Protein AF-A0A9P7D6F7-F1 (afdb_monomer)

Sequence (86 aa):
FTLGEKTAWYYGTWSNTDSIQTLDMAYDGSSGALRFRNGVGEAFLVTLGVHNDKRWCDVVTDLKPWDTGVKIHPEYYTDSPRSQAL

Solvent-accessible surface area (backbone atoms only — not comparable to full-atom values): 5100 Å² total; per-residue (Å²): 116,46,84,77,48,78,41,54,39,82,73,36,47,79,49,75,57,97,88,43,78,45,77,51,65,81,56,78,69,31,36,36,33,43,26,34,36,45,98,87,66,54,29,36,36,42,36,43,35,32,44,91,92,34,79,40,65,53,76,49,65,87,34,53,95,86,62,39,54,83,68,54,61,56,34,52,78,42,104,40,85,53,32,74,61,103

Mean predicted aligned error: 2.8 Å

InterPro domains:
  IPR009960 Fungal fruit body lectin [PF07367] (2-81)
  IPR015926 Cytolysin/lectin [G3DSA:2.60.270.20] (1-86)
  IPR015926 Cytolysin/lectin [SSF63724] (1-84)

pLDDT: mean 94.84, std 4.31, range [74.38, 98.62]

Secondary structure (DSSP, 8-state):
-EEEEEEE-TTEEEEEETTEEEEEESSTT-EEEEEEE-TTS-EEEEEEEEETTEEEEEEE-S--TT--HHHHGGGGGSSSGGGGG-

Foldseek 3Di:
DDWDDKAWDPQWDWDADPNDIDIDHPDAPIKMKTWDADPVQWIKIWIWGHHPNDIFIDMGTPDHPPNDCVNCVCQCVDPHPNVVRD

Nearest PDB structures (foldseek):
  3qds-assembly1_A  TM=9.693E-01  e=3.701E-08  Boletus edulis
  2ofc-assembly1_A  TM=9.637E-01  e=3.701E-08  Agroathelia rolfsii
  1x99-assembly1_A  TM=9.717E-01  e=9.181E-08  Xerocomellus chrysenteron
  4z2q-assembly1_B  TM=9.581E-01  e=9.718E-08  Agroathelia rolfsii
  1xi0-assembly1_A  TM=9.684E-01  e=2.411E-07  Xerocomellus chrysenteron

Structure (mmCIF, N/CA/C/O backbone):
data_AF-A0A9P7D6F7-F1
#
_entry.id   AF-A0A9P7D6F7-F1
#
loop_
_atom_site.group_PDB
_atom_site.id
_atom_site.type_symbol
_atom_site.label_atom_id
_atom_site.label_alt_id
_atom_site.label_comp_id
_atom_site.label_asym_id
_atom_site.label_entity_id
_atom_site.label_seq_id
_atom_site.pdbx_PDB_ins_code
_atom_site.Cartn_x
_atom_site.Cartn_y
_atom_site.Cartn_z
_atom_site.occupancy
_atom_site.B_iso_or_equiv
_atom_site.auth_seq_id
_atom_site.auth_comp_id
_atom_site.auth_asym_id
_atom_site.auth_atom_id
_atom_site.pdbx_PDB_model_num
ATOM 1 N N . PHE A 1 1 ? -14.407 4.543 6.462 1.00 95.38 1 PHE A N 1
ATOM 2 C CA . PHE A 1 1 ? -13.013 4.111 6.675 1.00 95.38 1 PHE A CA 1
ATOM 3 C C . PHE A 1 1 ? -12.102 5.329 6.680 1.00 95.38 1 PHE A C 1
ATOM 5 O O . PHE A 1 1 ? -12.408 6.289 5.985 1.00 95.38 1 PHE A O 1
ATOM 12 N N . THR A 1 2 ? -11.019 5.303 7.452 1.00 96.50 2 THR A N 1
ATOM 13 C CA . THR A 1 2 ? -9.974 6.333 7.491 1.00 96.50 2 THR A CA 1
ATOM 14 C C . THR A 1 2 ? -8.628 5.712 7.138 1.00 96.50 2 THR A C 1
ATOM 16 O O . THR A 1 2 ? -8.368 4.548 7.451 1.00 96.50 2 THR A O 1
ATOM 19 N N . LEU A 1 3 ? -7.783 6.477 6.449 1.00 97.00 3 LEU A N 1
ATOM 20 C CA . LEU A 1 3 ? -6.430 6.053 6.110 1.00 97.00 3 LEU A CA 1
ATOM 21 C C . LEU A 1 3 ? -5.558 6.077 7.371 1.00 97.00 3 LEU A C 1
ATOM 23 O O . LEU A 1 3 ? -5.423 7.123 8.000 1.00 97.00 3 LEU A O 1
ATOM 27 N N . GLY A 1 4 ? -4.992 4.930 7.743 1.00 94.94 4 GLY A N 1
ATOM 28 C CA . GLY A 1 4 ? -4.186 4.772 8.957 1.00 94.94 4 GLY A CA 1
ATOM 29 C C . GLY A 1 4 ? -2.709 4.470 8.706 1.00 94.94 4 GLY A C 1
ATOM 30 O O . GLY A 1 4 ? -1.908 4.597 9.625 1.00 94.94 4 GLY A O 1
ATOM 31 N N . GLU A 1 5 ? -2.338 4.055 7.494 1.00 97.62 5 GLU A N 1
ATOM 32 C CA . GLU A 1 5 ? -0.956 3.710 7.151 1.00 97.62 5 GLU A CA 1
ATOM 33 C C . GLU A 1 5 ? -0.720 3.902 5.653 1.00 97.62 5 GLU A C 1
ATOM 35 O O . GLU A 1 5 ? -1.592 3.587 4.839 1.00 97.62 5 GLU A O 1
ATOM 40 N N . LYS A 1 6 ? 0.472 4.386 5.301 1.00 98.25 6 LYS A N 1
ATOM 41 C CA . LYS A 1 6 ? 0.976 4.419 3.930 1.00 98.25 6 LYS A CA 1
ATOM 42 C C . LYS A 1 6 ? 2.327 3.729 3.899 1.00 98.25 6 LYS A C 1
ATOM 44 O O . LYS A 1 6 ? 3.171 3.994 4.751 1.00 98.25 6 LYS A O 1
ATOM 49 N N . THR A 1 7 ? 2.535 2.895 2.899 1.00 98.00 7 THR A N 1
ATOM 50 C CA . THR A 1 7 ? 3.821 2.254 2.626 1.00 98.00 7 THR A CA 1
ATOM 51 C C . THR A 1 7 ? 4.171 2.461 1.169 1.00 98.00 7 THR A C 1
ATOM 53 O O . THR A 1 7 ? 3.290 2.503 0.310 1.00 98.00 7 THR A O 1
ATOM 56 N N . ALA A 1 8 ? 5.450 2.649 0.898 1.00 97.06 8 ALA A N 1
ATOM 57 C CA . ALA A 1 8 ? 5.986 2.689 -0.445 1.00 97.06 8 ALA A CA 1
ATOM 58 C C . ALA A 1 8 ? 7.138 1.693 -0.490 1.00 97.06 8 ALA A C 1
ATOM 60 O O . ALA A 1 8 ? 8.004 1.701 0.389 1.00 97.06 8 AL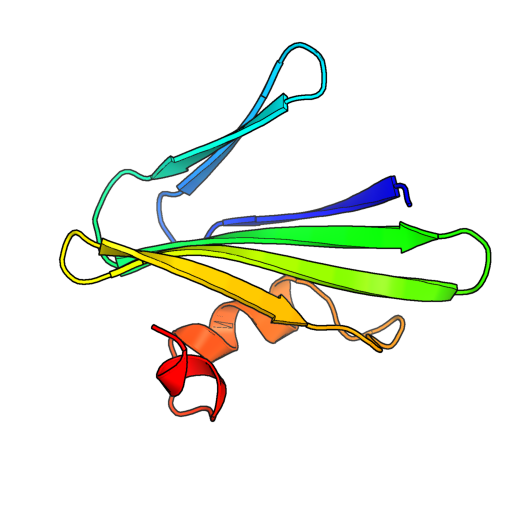A A O 1
ATOM 61 N N . TRP A 1 9 ? 7.116 0.825 -1.495 1.00 93.44 9 TRP A N 1
ATOM 62 C CA . TRP A 1 9 ? 8.273 0.030 -1.852 1.00 93.44 9 TRP A CA 1
ATOM 63 C C . TRP A 1 9 ? 9.333 0.969 -2.428 1.00 93.44 9 TRP A C 1
ATOM 65 O O . TRP A 1 9 ? 9.029 2.129 -2.722 1.00 93.44 9 TRP A O 1
ATOM 75 N N . 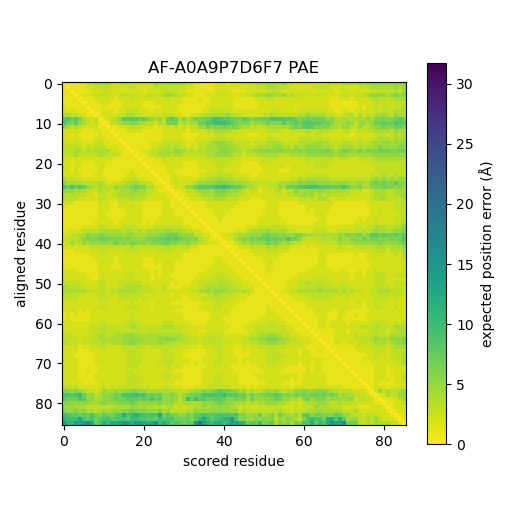TYR A 1 10 ? 10.586 0.516 -2.505 1.00 86.69 10 TYR A N 1
ATOM 76 C CA . TYR A 1 10 ? 11.743 1.386 -2.744 1.00 86.69 10 TYR A CA 1
ATOM 77 C C . TYR A 1 10 ? 11.479 2.468 -3.810 1.00 86.69 10 TYR A C 1
ATOM 79 O O . TYR A 1 10 ? 10.852 2.215 -4.838 1.00 86.69 10 TYR A O 1
ATOM 87 N N . TYR A 1 11 ? 11.940 3.692 -3.534 1.00 86.50 11 TYR A N 1
ATOM 88 C CA . TYR A 1 11 ? 11.824 4.872 -4.404 1.00 86.50 11 TYR A CA 1
ATOM 89 C C . TYR A 1 11 ? 10.394 5.256 -4.858 1.00 86.50 11 TYR A C 1
ATOM 91 O O . TYR A 1 11 ? 10.235 5.937 -5.872 1.00 86.50 11 TYR A O 1
ATOM 99 N N . GLY A 1 12 ? 9.360 4.858 -4.109 1.00 91.19 12 GLY A N 1
ATOM 100 C CA . GLY A 1 12 ? 8.001 5.395 -4.219 1.00 91.19 12 GLY A CA 1
ATOM 101 C C . GLY A 1 12 ? 7.718 6.483 -3.177 1.00 91.19 12 GLY A C 1
ATOM 102 O O . GLY A 1 12 ? 8.215 6.420 -2.051 1.00 91.19 12 GLY A O 1
ATOM 103 N N . THR A 1 13 ? 6.906 7.482 -3.525 1.00 96.19 13 THR A N 1
ATOM 104 C CA . THR A 1 13 ? 6.465 8.538 -2.597 1.00 96.19 13 THR A CA 1
ATOM 105 C C . THR A 1 13 ? 4.960 8.747 -2.692 1.00 96.19 13 THR A C 1
ATOM 107 O O . THR A 1 13 ? 4.399 8.802 -3.781 1.00 96.19 13 THR A O 1
ATOM 110 N N . TRP A 1 14 ? 4.306 8.894 -1.539 1.00 97.69 14 TRP A N 1
ATOM 111 C CA . TRP A 1 14 ? 2.894 9.259 -1.470 1.00 97.69 14 TRP A CA 1
ATOM 112 C C . TRP A 1 14 ? 2.724 10.758 -1.245 1.00 97.69 14 TRP A C 1
ATOM 114 O O . TRP A 1 14 ? 3.237 11.298 -0.262 1.00 97.69 14 TRP A O 1
ATOM 124 N N . SER A 1 15 ? 1.904 11.400 -2.067 1.00 97.81 15 SER A N 1
ATOM 125 C CA . SER A 1 15 ? 1.403 12.758 -1.849 1.00 97.81 15 SER A CA 1
ATOM 126 C C . SER A 1 15 ? -0.118 12.753 -1.634 1.00 97.81 15 SER A C 1
ATOM 128 O O . SER A 1 15 ? -0.799 11.749 -1.863 1.00 97.81 15 SER A O 1
ATOM 130 N N . ASN A 1 16 ? -0.649 13.841 -1.071 1.00 97.62 16 ASN A N 1
ATOM 131 C CA . ASN A 1 16 ? -2.085 14.038 -0.877 1.00 97.62 16 ASN A CA 1
ATOM 132 C C . ASN A 1 16 ? -2.463 15.458 -1.295 1.00 97.62 16 ASN A C 1
ATOM 134 O O . ASN A 1 16 ? -1.964 16.418 -0.705 1.00 97.62 16 ASN A O 1
ATOM 138 N N . THR A 1 17 ? -3.357 15.578 -2.269 1.00 97.56 17 THR A N 1
ATOM 139 C CA . THR A 1 17 ? -3.884 16.856 -2.757 1.00 97.56 17 THR A CA 1
ATOM 140 C C . THR A 1 17 ? -5.387 16.712 -2.931 1.00 97.56 17 THR A C 1
ATOM 142 O O . THR A 1 17 ? -5.837 15.774 -3.578 1.00 97.56 17 THR A O 1
ATOM 145 N N . ASP A 1 18 ? -6.171 17.593 -2.309 1.00 95.81 18 ASP A N 1
ATOM 146 C CA . ASP A 1 18 ? -7.639 17.583 -2.391 1.00 95.81 18 ASP A CA 1
ATOM 147 C C . ASP A 1 18 ? -8.275 16.210 -2.102 1.00 95.81 18 ASP A C 1
ATOM 149 O O . ASP A 1 18 ? -9.243 15.790 -2.730 1.00 95.81 18 ASP A O 1
ATOM 153 N N . SER A 1 19 ? -7.732 15.502 -1.105 1.00 92.62 19 SER A N 1
ATOM 154 C CA . SER A 1 19 ? -8.130 14.142 -0.697 1.00 92.62 19 SER A CA 1
ATOM 155 C C . SER A 1 19 ? -7.755 13.017 -1.672 1.00 92.62 19 SER A C 1
ATOM 157 O O . SER A 1 19 ? -8.031 11.851 -1.382 1.00 92.62 19 SER A O 1
ATOM 159 N N . ILE A 1 20 ? -7.079 13.321 -2.779 1.00 96.75 20 ILE A N 1
ATOM 160 C CA . ILE A 1 20 ? -6.534 12.336 -3.717 1.00 96.75 20 ILE A CA 1
ATOM 161 C C . ILE A 1 20 ? -5.177 11.862 -3.197 1.00 96.75 20 ILE A C 1
ATOM 163 O O . ILE A 1 20 ? -4.290 12.671 -2.935 1.00 96.75 20 ILE A O 1
ATOM 167 N N . GLN A 1 21 ? -5.010 10.545 -3.044 1.00 98.06 21 GLN A N 1
ATOM 168 C CA . GLN A 1 21 ? -3.707 9.942 -2.759 1.00 98.06 21 GLN A CA 1
ATOM 169 C C . GLN A 1 21 ? -2.998 9.631 -4.075 1.00 98.06 21 GLN A C 1
ATOM 171 O O . GLN A 1 21 ? -3.489 8.811 -4.850 1.00 98.06 21 GLN A O 1
ATOM 176 N N . THR A 1 22 ? -1.837 10.239 -4.294 1.00 98.06 22 THR A N 1
ATOM 177 C CA . THR A 1 22 ? -1.017 10.001 -5.487 1.00 98.06 22 THR A CA 1
ATOM 178 C C . THR A 1 22 ? 0.239 9.243 -5.089 1.00 98.06 22 THR A C 1
ATOM 180 O O . THR A 1 22 ? 0.925 9.636 -4.145 1.00 98.06 22 THR A O 1
ATOM 183 N N . LEU A 1 23 ? 0.51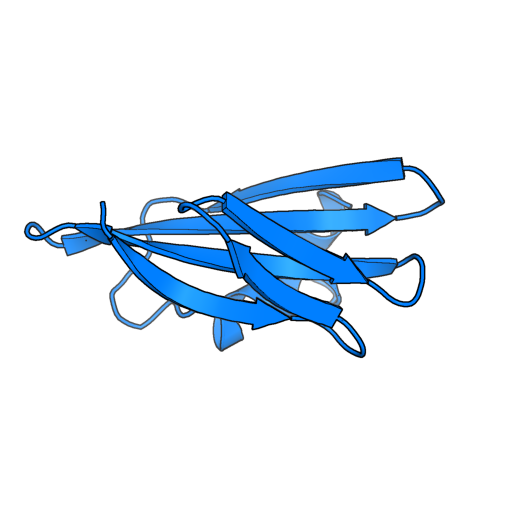5 8.147 -5.796 1.00 98.00 23 LEU A N 1
ATOM 184 C CA . LEU A 1 23 ? 1.756 7.390 -5.680 1.00 98.00 23 LEU A CA 1
ATOM 185 C C . LEU A 1 23 ? 2.652 7.739 -6.866 1.00 98.00 23 LEU A C 1
ATOM 187 O O . LEU A 1 23 ? 2.378 7.324 -7.991 1.00 98.00 23 LEU A O 1
ATOM 191 N N . ASP A 1 24 ? 3.732 8.458 -6.591 1.00 97.44 24 ASP A N 1
ATOM 192 C CA . ASP A 1 24 ? 4.798 8.708 -7.554 1.00 97.44 24 ASP A CA 1
ATOM 193 C C . ASP A 1 24 ? 5.853 7.602 -7.422 1.00 97.44 24 ASP A C 1
ATOM 195 O O . ASP A 1 24 ? 6.429 7.415 -6.346 1.00 97.44 24 ASP A O 1
ATOM 199 N N . MET A 1 25 ? 6.098 6.852 -8.502 1.00 95.38 25 MET A N 1
ATOM 200 C CA . MET A 1 25 ? 7.091 5.770 -8.553 1.00 95.38 25 MET A CA 1
ATOM 201 C C . MET A 1 25 ? 8.200 6.109 -9.541 1.00 95.38 25 MET A C 1
ATOM 203 O O . MET A 1 25 ? 7.927 6.485 -10.678 1.00 95.38 25 MET A O 1
ATOM 207 N N . ALA A 1 26 ? 9.454 5.940 -9.118 1.00 91.88 26 ALA A N 1
ATOM 208 C CA . ALA A 1 26 ? 10.606 6.255 -9.959 1.00 91.88 26 ALA A CA 1
ATOM 209 C C . ALA A 1 26 ? 10.925 5.184 -11.026 1.00 91.88 26 ALA A C 1
ATOM 211 O O . ALA A 1 26 ? 11.638 5.486 -11.980 1.00 91.88 26 ALA A O 1
ATOM 212 N N . TYR A 1 27 ? 10.445 3.945 -10.869 1.00 88.25 27 TYR A N 1
ATOM 213 C CA . TYR A 1 27 ? 10.741 2.829 -11.776 1.00 88.25 27 TYR A CA 1
ATOM 214 C C . TYR A 1 27 ? 9.648 1.743 -11.734 1.00 88.25 27 TYR A C 1
ATOM 216 O O . TYR A 1 27 ? 8.899 1.636 -10.758 1.00 88.25 27 TYR A O 1
ATOM 224 N N . ASP A 1 28 ? 9.570 0.949 -12.806 1.00 90.69 28 ASP A N 1
ATOM 225 C CA . ASP A 1 28 ? 8.739 -0.260 -12.910 1.00 90.69 28 ASP A CA 1
ATOM 226 C C . ASP A 1 28 ? 9.189 -1.337 -11.903 1.00 90.69 28 ASP A C 1
ATOM 228 O O . ASP A 1 28 ? 10.372 -1.469 -11.604 1.00 90.69 28 ASP A O 1
A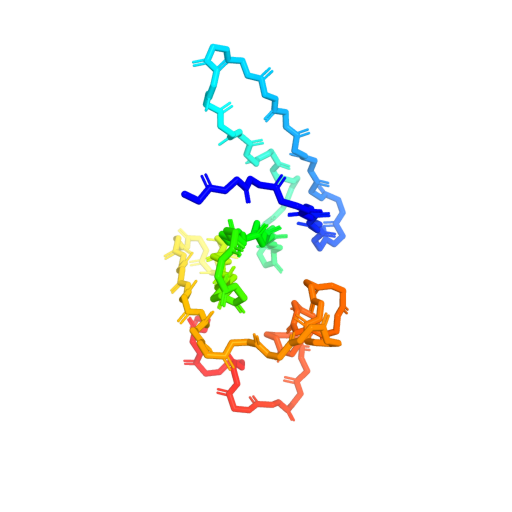TOM 232 N N . GLY A 1 29 ? 8.261 -2.127 -11.370 1.00 91.50 29 GLY A N 1
ATOM 233 C CA . GLY A 1 29 ? 8.527 -3.152 -10.365 1.00 91.50 29 GLY A CA 1
ATOM 234 C C . GLY A 1 29 ? 8.476 -2.623 -8.933 1.00 91.50 29 GLY A C 1
ATOM 235 O O . GLY A 1 29 ? 8.854 -3.337 -8.007 1.00 91.50 29 GLY A O 1
ATOM 236 N N . SER A 1 30 ? 7.999 -1.395 -8.722 1.00 94.88 30 SER A N 1
ATOM 237 C CA . SER A 1 30 ? 7.690 -0.842 -7.399 1.00 94.88 30 SER A CA 1
ATOM 238 C C . SER A 1 30 ? 6.174 -0.736 -7.179 1.00 94.88 30 SER A C 1
ATOM 240 O O . SER A 1 30 ? 5.364 -1.013 -8.070 1.00 94.88 30 SER A O 1
ATOM 242 N N . SER A 1 31 ? 5.777 -0.416 -5.951 1.00 97.00 31 SER A N 1
ATOM 243 C CA . SER A 1 31 ? 4.377 -0.268 -5.555 1.00 97.00 31 SER A CA 1
ATOM 244 C C . SER A 1 31 ? 4.249 0.529 -4.264 1.00 97.00 31 SER A C 1
ATOM 246 O O . SER A 1 31 ? 5.219 0.783 -3.550 1.00 97.00 31 SER A O 1
ATOM 248 N N . GLY A 1 32 ? 3.026 0.907 -3.931 1.00 98.00 32 GLY A N 1
ATOM 249 C CA . GLY A 1 32 ? 2.666 1.513 -2.661 1.00 98.00 32 GLY A CA 1
ATOM 250 C C . GLY A 1 32 ? 1.396 0.880 -2.126 1.00 98.00 32 GLY A C 1
ATOM 251 O O . GLY A 1 32 ? 0.543 0.446 -2.899 1.00 98.00 32 GLY A O 1
ATOM 252 N N . ALA A 1 33 ? 1.246 0.866 -0.804 1.00 98.31 33 ALA A N 1
ATOM 253 C CA . ALA A 1 33 ? 0.037 0.373 -0.168 1.00 98.31 33 ALA A CA 1
ATOM 254 C C . ALA A 1 33 ? -0.559 1.365 0.839 1.00 98.31 33 ALA A C 1
ATOM 256 O O . ALA A 1 33 ? 0.158 2.053 1.574 1.00 98.31 33 ALA A O 1
ATOM 257 N N . LEU A 1 34 ? -1.891 1.413 0.874 1.00 98.62 34 LEU A N 1
ATOM 258 C CA . LEU A 1 34 ? -2.711 2.256 1.740 1.00 98.62 34 LEU A CA 1
ATOM 259 C C . LEU A 1 34 ? -3.574 1.373 2.641 1.00 98.62 34 LEU A C 1
ATOM 261 O O . LEU A 1 34 ? -4.413 0.613 2.151 1.00 98.62 34 LEU A O 1
ATOM 265 N N . ARG A 1 35 ? -3.392 1.473 3.962 1.00 98.38 35 ARG A N 1
ATOM 266 C CA . ARG A 1 35 ? -4.187 0.709 4.934 1.00 98.38 35 ARG A CA 1
ATOM 267 C C . ARG A 1 35 ? -5.310 1.558 5.489 1.00 98.38 35 ARG A C 1
ATOM 269 O O . ARG A 1 35 ? -5.073 2.576 6.143 1.00 98.38 35 ARG A O 1
ATOM 276 N N . PHE A 1 36 ? -6.529 1.089 5.301 1.00 98.12 36 PHE A N 1
ATOM 277 C CA . PHE A 1 36 ? -7.735 1.726 5.797 1.00 98.12 36 PHE A CA 1
ATOM 278 C C . PHE A 1 36 ? -8.275 0.965 7.002 1.00 98.12 36 PHE A C 1
ATOM 280 O O . PHE A 1 36 ? -8.200 -0.261 7.056 1.00 98.12 36 PHE A O 1
ATOM 287 N N . ARG A 1 37 ? -8.826 1.692 7.975 1.00 97.06 37 ARG A N 1
ATOM 288 C CA . ARG A 1 37 ? -9.500 1.122 9.150 1.00 97.06 37 ARG A CA 1
ATOM 289 C C . ARG A 1 37 ? -10.837 1.817 9.389 1.00 97.06 37 ARG A C 1
ATOM 291 O O . ARG A 1 37 ? -11.059 2.925 8.896 1.00 97.06 37 ARG A O 1
ATOM 298 N N . ASN A 1 38 ? -11.744 1.199 10.130 1.00 95.19 38 ASN A N 1
ATOM 299 C CA . ASN A 1 38 ? -12.944 1.866 10.637 1.00 95.19 38 ASN A CA 1
ATOM 300 C C . ASN A 1 38 ? -13.045 1.778 12.169 1.00 95.19 38 ASN A C 1
ATOM 302 O O . ASN A 1 38 ? -12.204 1.172 12.830 1.00 95.19 38 ASN A O 1
ATOM 306 N N . GLY A 1 39 ? -14.068 2.423 12.737 1.00 92.12 39 GLY A N 1
ATOM 307 C CA . GLY A 1 39 ? -14.271 2.490 14.188 1.00 92.12 39 GLY A CA 1
ATOM 308 C C . GLY A 1 39 ? -14.748 1.188 14.840 1.00 92.12 39 GLY A C 1
ATOM 309 O O . GLY A 1 39 ? -14.798 1.128 16.063 1.00 92.12 39 GLY A O 1
ATOM 310 N N . VAL A 1 40 ? -15.091 0.162 14.053 1.00 93.31 40 VAL A N 1
ATOM 311 C CA . VAL A 1 40 ? -15.578 -1.139 14.550 1.00 93.31 40 VAL A CA 1
ATOM 312 C C . VAL A 1 40 ? -14.542 -2.259 14.408 1.00 93.31 40 VAL A C 1
ATOM 314 O O . VAL A 1 40 ? -14.825 -3.404 14.740 1.00 93.31 40 VAL A O 1
ATOM 317 N N . GLY A 1 41 ? -13.322 -1.928 13.970 1.00 89.50 41 GLY A N 1
ATOM 318 C CA . GLY A 1 41 ? -12.192 -2.856 13.911 1.00 89.50 41 GLY A CA 1
ATOM 319 C C . GLY A 1 41 ? -11.953 -3.509 12.550 1.00 89.50 41 GLY A C 1
ATOM 320 O O . GLY A 1 41 ? -11.000 -4.274 12.429 1.00 89.50 41 GLY A O 1
ATOM 321 N N . GLU A 1 42 ? -12.742 -3.190 11.520 1.00 96.31 42 GLU A N 1
ATOM 322 C CA . GLU A 1 42 ? -12.467 -3.662 10.161 1.00 96.31 42 GLU A CA 1
ATOM 323 C C . GLU A 1 42 ? -11.290 -2.894 9.562 1.00 96.31 42 GLU A C 1
ATOM 325 O O . GLU A 1 42 ? -11.152 -1.673 9.732 1.00 96.31 42 GLU A O 1
ATOM 330 N N . ALA A 1 43 ? -10.456 -3.612 8.817 1.00 97.75 43 ALA A N 1
ATOM 331 C CA . ALA A 1 43 ? -9.331 -3.033 8.114 1.00 97.75 43 ALA A CA 1
ATOM 332 C C . ALA A 1 43 ? -9.042 -3.772 6.808 1.00 97.75 43 ALA A C 1
ATOM 334 O O . ALA A 1 43 ? -9.201 -4.989 6.713 1.00 97.75 43 ALA A O 1
ATOM 335 N N . PHE A 1 44 ? -8.569 -3.018 5.820 1.00 98.31 44 PHE A N 1
ATOM 336 C CA . PHE A 1 44 ? -8.105 -3.549 4.545 1.00 98.31 44 PHE A CA 1
ATOM 337 C C . PHE A 1 44 ? -6.885 -2.774 4.042 1.00 98.31 44 PHE A C 1
ATOM 339 O O . PHE A 1 44 ? -6.627 -1.645 4.472 1.00 98.31 44 PHE A O 1
ATOM 346 N N . LEU A 1 45 ? -6.120 -3.392 3.148 1.00 98.50 45 LEU A N 1
ATOM 347 C CA . LEU A 1 45 ? -4.943 -2.817 2.505 1.00 98.50 45 LEU A CA 1
ATOM 348 C C . LEU A 1 45 ? -5.168 -2.804 0.997 1.00 98.50 45 LEU A C 1
ATOM 350 O O . LEU A 1 45 ? -5.461 -3.845 0.422 1.00 98.50 45 LEU A O 1
ATOM 354 N N . VAL A 1 46 ? -5.022 -1.638 0.376 1.00 98.44 46 VAL A N 1
ATOM 355 C CA . VAL A 1 46 ? -5.008 -1.494 -1.084 1.00 98.44 46 VAL A CA 1
ATOM 356 C C . VAL A 1 46 ? -3.563 -1.335 -1.518 1.00 98.44 46 VAL A C 1
ATOM 358 O O . VAL A 1 46 ? -2.916 -0.390 -1.067 1.00 98.44 46 VAL A O 1
ATOM 361 N N . THR A 1 47 ? -3.076 -2.212 -2.390 1.00 98.25 47 THR A N 1
ATOM 362 C CA . THR A 1 47 ? -1.740 -2.109 -2.989 1.00 98.25 47 THR A CA 1
ATOM 363 C C . THR A 1 47 ? -1.875 -1.768 -4.467 1.00 98.25 47 THR A C 1
ATOM 365 O O . THR A 1 47 ? -2.704 -2.348 -5.165 1.00 98.25 47 THR A O 1
ATOM 368 N N . LEU A 1 48 ? -1.080 -0.809 -4.937 1.00 97.56 48 LEU A N 1
ATOM 369 C CA . LEU A 1 48 ? -1.041 -0.341 -6.322 1.00 97.56 48 LEU 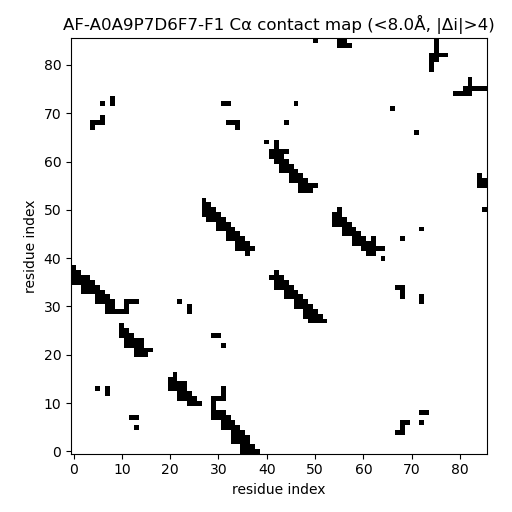A CA 1
ATOM 370 C C . LEU A 1 48 ? 0.409 -0.335 -6.795 1.00 97.56 48 LEU A C 1
ATOM 372 O O . LEU A 1 48 ? 1.275 0.172 -6.081 1.00 97.56 48 LEU A O 1
ATOM 376 N N . GLY A 1 49 ? 0.675 -0.828 -7.999 1.00 96.12 49 GLY A N 1
ATOM 377 C CA . GLY A 1 49 ? 2.017 -0.798 -8.568 1.00 96.12 49 GLY A CA 1
ATOM 378 C C . GLY A 1 49 ? 2.036 -0.946 -10.080 1.00 96.12 49 GLY A C 1
ATOM 379 O O . GLY A 1 49 ? 0.996 -0.993 -10.743 1.00 96.12 49 GLY A O 1
ATOM 380 N N . VAL A 1 50 ? 3.247 -1.002 -10.621 1.00 95.38 50 VAL A N 1
ATOM 381 C CA . VAL A 1 50 ? 3.508 -1.333 -12.025 1.00 95.38 50 VAL A CA 1
ATOM 382 C C . VAL A 1 50 ? 4.481 -2.510 -12.046 1.00 95.38 50 VAL A C 1
ATOM 384 O O . VAL A 1 50 ? 5.404 -2.558 -11.232 1.00 95.38 50 VAL A O 1
ATOM 387 N N . HIS A 1 51 ? 4.213 -3.482 -12.913 1.00 94.12 51 HIS A N 1
ATOM 388 C CA . HIS A 1 51 ? 5.079 -4.622 -13.185 1.00 94.12 51 HIS A CA 1
ATOM 389 C C . HIS A 1 51 ? 5.067 -4.919 -14.691 1.00 94.12 51 HIS A C 1
ATOM 391 O O . HIS A 1 51 ? 3.996 -5.087 -15.282 1.00 94.12 51 HIS A O 1
ATOM 397 N N . ASN A 1 52 ? 6.242 -4.977 -15.325 1.00 94.88 52 ASN A N 1
ATOM 398 C CA . ASN A 1 52 ? 6.406 -5.189 -16.770 1.00 94.88 52 ASN A CA 1
ATOM 399 C C . ASN A 1 52 ? 5.567 -4.201 -17.600 1.00 94.88 52 ASN A C 1
ATOM 401 O O . ASN A 1 52 ? 4.754 -4.601 -18.442 1.00 94.88 52 ASN A O 1
ATOM 405 N N . ASP A 1 53 ? 5.720 -2.913 -17.292 1.00 93.38 53 ASP A N 1
ATOM 406 C CA . ASP A 1 53 ? 5.015 -1.777 -17.897 1.00 93.38 53 ASP A CA 1
ATOM 407 C C . ASP A 1 53 ? 3.478 -1.833 -17.782 1.00 93.38 53 ASP A C 1
ATOM 409 O O . ASP A 1 53 ? 2.749 -1.113 -18.474 1.00 93.38 53 ASP A O 1
ATOM 413 N N . LYS A 1 54 ? 2.940 -2.683 -16.900 1.00 95.56 54 LYS A N 1
ATOM 414 C CA . LYS A 1 54 ? 1.499 -2.831 -16.674 1.00 95.56 54 LYS A CA 1
ATOM 415 C C . LYS A 1 54 ? 1.145 -2.514 -15.233 1.00 95.56 54 LYS A C 1
ATOM 417 O O . LYS A 1 54 ? 1.753 -3.013 -14.295 1.00 95.56 54 LYS A O 1
ATOM 422 N N . ARG A 1 55 ? 0.106 -1.696 -15.059 1.00 96.38 55 ARG A N 1
ATOM 423 C CA . ARG A 1 55 ? -0.514 -1.476 -13.747 1.00 96.38 55 ARG A CA 1
ATOM 424 C C . ARG A 1 55 ? -1.038 -2.789 -13.157 1.00 96.38 55 ARG A C 1
ATOM 426 O O . ARG A 1 55 ? -1.683 -3.555 -13.876 1.00 96.38 55 ARG A O 1
ATOM 433 N N . TRP A 1 56 ? -0.861 -2.966 -11.856 1.00 97.00 56 TRP A N 1
ATOM 434 C CA . TRP A 1 56 ? -1.479 -4.027 -11.064 1.00 97.00 56 TRP A CA 1
ATOM 435 C C . TRP A 1 56 ? -2.046 -3.453 -9.761 1.00 97.00 56 TRP A C 1
ATOM 437 O O . TRP A 1 56 ? -1.659 -2.366 -9.312 1.00 97.00 56 TRP A O 1
ATOM 447 N N . CYS A 1 57 ? -2.997 -4.170 -9.170 1.00 97.75 57 CYS A N 1
ATOM 448 C CA . CY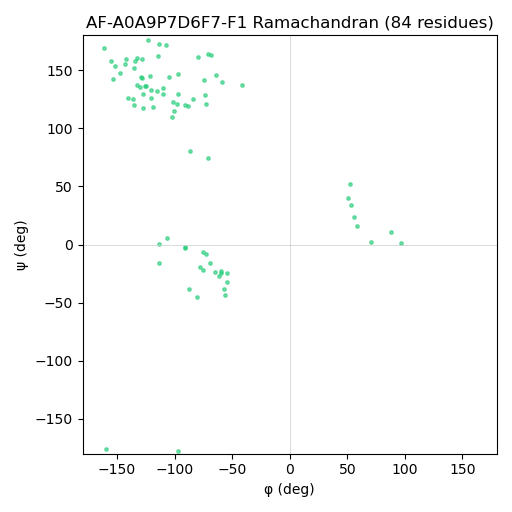S A 1 57 ? -3.551 -3.836 -7.868 1.00 97.75 57 CYS A CA 1
ATOM 449 C C . CYS A 1 57 ? -4.046 -5.081 -7.132 1.00 97.75 57 CYS A C 1
ATOM 451 O O . CYS A 1 57 ? -4.451 -6.056 -7.760 1.00 97.75 57 CYS A O 1
ATOM 453 N N . ASP A 1 58 ? -4.054 -5.016 -5.803 1.00 98.38 58 ASP A N 1
ATOM 454 C CA . ASP A 1 58 ? -4.665 -6.031 -4.941 1.00 98.38 58 ASP A CA 1
ATOM 455 C C . ASP A 1 58 ? -5.333 -5.371 -3.724 1.00 98.38 58 ASP A C 1
ATOM 457 O O . ASP A 1 58 ? -4.968 -4.260 -3.313 1.00 98.38 58 ASP A O 1
ATOM 461 N N . VAL A 1 59 ? -6.325 -6.054 -3.152 1.00 98.25 59 VAL A N 1
ATOM 462 C CA . VAL A 1 59 ? -7.010 -5.650 -1.923 1.00 98.25 59 VAL A CA 1
ATOM 463 C C . VAL A 1 59 ? -7.005 -6.805 -0.932 1.00 98.25 59 VAL A C 1
ATOM 465 O O . VAL A 1 59 ? -7.643 -7.833 -1.141 1.00 98.25 59 VAL A O 1
ATOM 468 N N . VAL A 1 60 ? -6.354 -6.592 0.210 1.00 98.12 60 VAL A N 1
ATOM 469 C CA . VAL A 1 60 ? -6.339 -7.555 1.314 1.00 98.12 60 VAL A CA 1
ATOM 470 C C . VAL A 1 60 ? -7.337 -7.120 2.378 1.00 98.12 60 VAL A C 1
ATOM 472 O O . VAL A 1 60 ? -7.155 -6.069 2.993 1.00 98.12 60 VAL A O 1
ATOM 475 N N . THR A 1 61 ? -8.382 -7.912 2.597 1.00 97.50 61 THR A N 1
ATOM 476 C CA . THR A 1 61 ? -9.420 -7.682 3.616 1.00 97.50 61 THR A CA 1
ATOM 477 C C . THR A 1 61 ? -9.150 -8.483 4.893 1.00 97.50 61 THR A C 1
ATOM 479 O O . THR A 1 61 ? -8.126 -9.156 5.005 1.00 97.50 61 THR A O 1
ATOM 482 N N . ASP A 1 62 ? -10.054 -8.380 5.874 1.00 96.31 62 ASP A N 1
ATOM 483 C CA . ASP A 1 62 ? -10.025 -9.140 7.134 1.00 96.31 62 ASP A CA 1
ATOM 484 C C . ASP A 1 62 ? -8.700 -9.028 7.906 1.00 96.31 62 ASP A C 1
ATOM 486 O O . ASP A 1 62 ? -8.241 -9.962 8.570 1.00 96.31 62 ASP A O 1
ATOM 490 N N . LEU A 1 63 ? -8.071 -7.852 7.827 1.00 97.00 63 LEU A N 1
ATOM 491 C CA . LEU A 1 63 ? -6.782 -7.607 8.457 1.00 97.00 63 LEU A CA 1
ATOM 492 C C . LEU A 1 63 ? -6.925 -7.471 9.966 1.00 97.00 63 LEU A C 1
ATOM 494 O O . LEU A 1 63 ? -7.664 -6.618 10.466 1.00 97.00 63 LEU A O 1
ATOM 498 N N . LYS A 1 64 ? -6.113 -8.225 10.708 1.00 94.31 64 LYS A N 1
ATOM 499 C CA . LYS A 1 64 ? -6.041 -8.082 12.161 1.00 94.31 64 LYS A CA 1
ATOM 500 C C . LYS A 1 64 ? -5.348 -6.761 12.526 1.00 94.31 64 LYS A C 1
ATOM 502 O O . LYS A 1 64 ? -4.651 -6.153 11.701 1.00 94.31 64 LYS A O 1
ATOM 507 N N . PRO A 1 65 ? -5.471 -6.284 13.779 1.00 8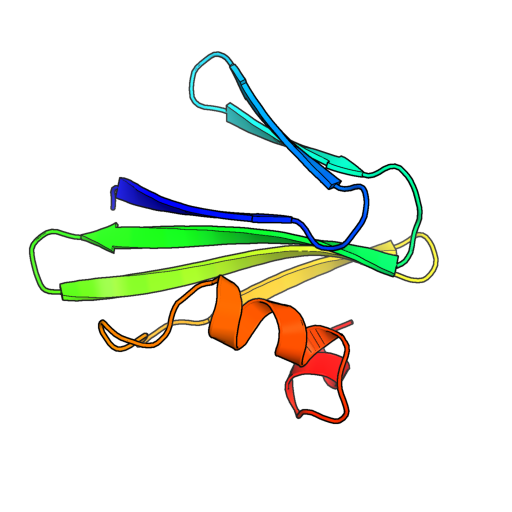8.50 65 PRO A N 1
ATOM 508 C CA . PRO A 1 65 ? -4.823 -5.041 14.203 1.00 88.50 65 PRO A CA 1
ATOM 509 C C . PRO A 1 65 ? -3.304 -5.010 13.961 1.00 88.50 65 PRO A C 1
ATOM 511 O O . PRO A 1 65 ? -2.764 -3.945 13.654 1.00 88.50 65 PRO A O 1
ATOM 514 N N . TRP A 1 66 ? -2.644 -6.171 14.044 1.00 92.44 66 TRP A N 1
ATOM 515 C CA . TRP A 1 66 ? -1.202 -6.362 13.842 1.00 92.44 66 TRP A CA 1
ATOM 516 C C . TRP A 1 66 ? -0.788 -6.697 12.400 1.00 92.44 66 TRP A C 1
ATOM 518 O O . TRP A 1 66 ? 0.405 -6.811 12.125 1.00 92.44 66 TRP A O 1
ATOM 528 N N . ASP A 1 67 ? -1.734 -6.844 11.472 1.00 95.88 67 ASP A N 1
ATOM 529 C CA . ASP A 1 67 ? -1.435 -7.031 10.051 1.00 95.88 67 ASP A CA 1
ATOM 530 C C . ASP A 1 67 ? -1.285 -5.652 9.388 1.00 95.88 67 ASP A C 1
ATOM 532 O O . ASP A 1 67 ? -2.226 -5.075 8.835 1.00 95.88 67 ASP A O 1
ATOM 536 N N . THR A 1 68 ? -0.101 -5.059 9.561 1.00 96.94 68 THR A N 1
ATOM 537 C CA . THR A 1 68 ? 0.250 -3.724 9.055 1.00 96.94 68 THR A CA 1
ATOM 538 C C . THR A 1 68 ? 0.610 -3.747 7.572 1.00 96.94 68 THR A C 1
ATOM 540 O O . THR A 1 68 ? 0.965 -4.788 7.016 1.00 96.94 68 THR A O 1
ATOM 543 N N . GLY A 1 69 ? 0.568 -2.576 6.933 1.00 97.06 69 GLY A N 1
ATOM 544 C CA . GLY A 1 69 ? 1.089 -2.395 5.578 1.00 97.06 69 GLY A CA 1
ATOM 545 C C . GLY A 1 69 ? 2.559 -2.806 5.489 1.00 97.06 69 GLY A C 1
ATOM 546 O O . GLY A 1 69 ? 2.913 -3.573 4.606 1.00 97.06 69 GLY A O 1
ATOM 547 N N . VAL A 1 70 ? 3.392 -2.421 6.462 1.00 96.75 70 VAL A N 1
ATOM 548 C CA . VAL A 1 70 ? 4.825 -2.796 6.497 1.00 96.75 70 VAL A CA 1
ATOM 549 C C . VAL A 1 70 ? 5.053 -4.312 6.580 1.00 96.75 70 VAL A C 1
ATOM 551 O O . VAL A 1 70 ? 6.084 -4.792 6.122 1.00 96.75 70 VAL A O 1
ATOM 554 N N . LYS A 1 71 ? 4.113 -5.081 7.142 1.00 96.19 71 LYS A N 1
ATOM 555 C CA . LYS A 1 71 ? 4.204 -6.547 7.202 1.00 96.19 71 LYS A CA 1
ATOM 556 C C . LYS A 1 71 ? 3.783 -7.204 5.886 1.00 96.19 71 LYS A C 1
ATOM 558 O O . LYS A 1 71 ? 4.459 -8.117 5.432 1.00 96.19 71 LYS A O 1
ATOM 563 N N . ILE A 1 72 ? 2.672 -6.750 5.303 1.00 97.25 72 ILE A N 1
ATOM 564 C CA . ILE A 1 72 ? 2.030 -7.404 4.150 1.00 97.25 72 ILE A CA 1
ATOM 565 C C . ILE A 1 72 ? 2.609 -6.921 2.819 1.00 97.25 72 ILE A C 1
ATOM 567 O O . ILE A 1 72 ? 2.768 -7.704 1.893 1.00 97.25 72 ILE A O 1
ATOM 571 N N . HIS A 1 73 ? 2.927 -5.633 2.690 1.00 97.31 73 HIS A N 1
ATOM 572 C CA . HIS A 1 73 ? 3.433 -5.046 1.445 1.00 97.31 73 HIS A CA 1
ATOM 573 C C . HIS A 1 73 ? 4.718 -5.723 0.917 1.00 97.31 73 HIS A C 1
ATOM 575 O O . HIS A 1 73 ? 4.788 -5.966 -0.286 1.00 97.31 73 HIS A O 1
ATOM 581 N N . PRO A 1 74 ? 5.689 -6.138 1.757 1.00 96.50 74 PRO A N 1
ATOM 582 C CA . PRO A 1 74 ? 6.821 -6.941 1.293 1.00 96.50 74 PRO A CA 1
ATOM 583 C C . PRO A 1 74 ? 6.459 -8.289 0.658 1.00 96.50 74 PRO A C 1
ATOM 585 O O . PRO A 1 74 ? 7.245 -8.806 -0.130 1.00 96.50 74 PRO A O 1
ATOM 588 N N . GLU A 1 75 ? 5.301 -8.877 0.977 1.00 96.88 75 GLU A N 1
ATOM 589 C CA . GLU A 1 75 ? 4.918 -10.212 0.496 1.00 96.88 75 GLU A CA 1
ATOM 590 C C . GLU A 1 75 ? 4.727 -10.256 -1.029 1.00 96.88 75 GLU A C 1
ATOM 592 O O . GLU A 1 75 ? 4.899 -11.313 -1.632 1.00 96.88 75 GLU A O 1
ATOM 597 N N . TYR A 1 76 ? 4.435 -9.127 -1.682 1.00 96.25 76 TYR A N 1
ATOM 598 C CA . TYR A 1 76 ? 4.364 -9.064 -3.149 1.00 96.25 76 TYR A CA 1
ATOM 599 C C . TYR A 1 76 ? 5.742 -9.222 -3.814 1.00 96.25 76 TYR A C 1
ATOM 601 O O . TYR A 1 76 ? 5.8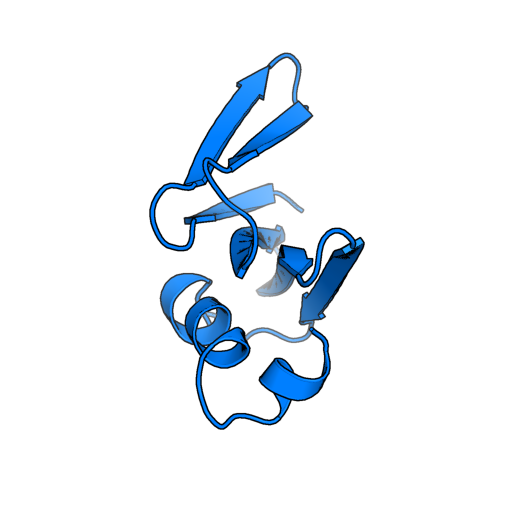09 -9.516 -4.999 1.00 96.25 76 TYR A O 1
ATOM 609 N N . TYR A 1 77 ? 6.837 -9.067 -3.064 1.00 93.75 77 TYR A N 1
ATOM 610 C CA . TYR A 1 77 ? 8.216 -9.083 -3.571 1.00 93.75 77 TYR A CA 1
ATOM 611 C C . TYR A 1 77 ? 9.050 -10.266 -3.080 1.00 93.75 77 TYR A C 1
ATOM 613 O O . TYR A 1 77 ? 10.236 -10.366 -3.396 1.00 93.75 77 TYR A O 1
ATOM 621 N N . THR A 1 78 ? 8.457 -11.144 -2.280 1.00 92.75 78 THR A N 1
ATOM 622 C CA . THR A 1 78 ? 9.096 -12.357 -1.766 1.00 92.75 78 THR A CA 1
ATOM 623 C C . THR A 1 78 ? 8.418 -13.591 -2.346 1.00 92.75 78 THR A C 1
ATOM 625 O O . THR A 1 78 ? 7.391 -13.488 -3.017 1.00 92.75 78 THR A O 1
ATOM 628 N N . ASP A 1 79 ? 8.984 -14.773 -2.091 1.00 90.00 79 ASP A N 1
ATOM 629 C CA . ASP A 1 79 ? 8.354 -16.048 -2.443 1.00 90.00 79 ASP A CA 1
ATOM 630 C C . ASP A 1 79 ? 7.143 -16.311 -1.530 1.00 90.00 79 ASP A C 1
ATOM 632 O O . ASP A 1 79 ? 7.194 -17.055 -0.549 1.00 90.00 79 ASP A O 1
ATOM 636 N N . SER A 1 80 ? 6.064 -15.583 -1.802 1.00 92.69 80 SER A N 1
ATOM 637 C CA . SER A 1 80 ? 4.785 -15.671 -1.114 1.00 92.69 80 SER A CA 1
ATOM 638 C C . SER A 1 80 ? 3.657 -15.848 -2.131 1.00 92.69 80 SER A C 1
ATOM 640 O O . SER A 1 80 ? 3.795 -15.427 -3.285 1.00 92.69 80 SER A O 1
ATOM 642 N N . PRO A 1 81 ? 2.486 -16.363 -1.716 1.00 92.50 81 PRO A N 1
ATOM 643 C CA . PRO A 1 81 ? 1.318 -16.441 -2.590 1.00 92.50 81 PRO A CA 1
ATOM 644 C C . PRO A 1 81 ? 0.903 -15.098 -3.214 1.00 92.50 81 PRO A C 1
ATOM 646 O O . PRO A 1 81 ? 0.297 -15.094 -4.281 1.00 92.50 81 PRO A O 1
ATOM 649 N N . ARG A 1 82 ? 1.238 -13.956 -2.591 1.00 91.94 82 ARG A N 1
ATOM 650 C CA . ARG A 1 82 ? 0.885 -12.621 -3.107 1.00 91.94 82 ARG A CA 1
ATOM 651 C C . ARG A 1 82 ? 1.736 -12.171 -4.285 1.00 91.94 82 ARG A C 1
ATOM 653 O O . ARG A 1 82 ? 1.276 -11.346 -5.064 1.00 91.94 82 ARG A O 1
ATOM 660 N N . SER A 1 83 ? 2.930 -12.735 -4.460 1.00 88.88 83 SER A N 1
ATOM 661 C CA . SER A 1 83 ? 3.758 -12.470 -5.646 1.00 88.88 83 SER A CA 1
ATOM 662 C C . SER A 1 83 ? 3.066 -12.870 -6.955 1.00 88.88 83 SER A C 1
ATOM 664 O O . SER A 1 83 ? 3.369 -12.316 -8.003 1.00 88.88 83 SER A O 1
ATOM 666 N N . GLN A 1 84 ? 2.094 -13.790 -6.897 1.00 83.94 84 GLN A N 1
ATOM 667 C CA . GLN A 1 84 ? 1.307 -14.234 -8.053 1.00 83.94 84 GLN A CA 1
ATOM 668 C C . GLN A 1 84 ? 0.249 -13.215 -8.507 1.00 83.94 84 GLN A C 1
ATOM 670 O O . GLN A 1 84 ? -0.414 -13.442 -9.516 1.00 83.94 84 GLN A O 1
ATOM 675 N N . ALA A 1 85 ? 0.052 -12.127 -7.755 1.00 77.75 85 ALA A N 1
ATOM 676 C CA . ALA A 1 85 ? -0.854 -11.036 -8.115 1.00 77.75 85 ALA A CA 1
ATOM 677 C C . ALA A 1 85 ? -0.170 -9.910 -8.922 1.00 77.75 85 ALA A C 1
ATOM 679 O O . ALA A 1 85 ? -0.847 -8.944 -9.284 1.00 77.75 85 ALA A O 1
ATOM 680 N N . LEU A 1 86 ? 1.145 -10.021 -9.169 1.00 74.38 86 LEU A N 1
ATOM 681 C CA . LEU A 1 86 ? 1.939 -9.091 -9.982 1.00 74.38 86 LEU A CA 1
ATOM 682 C C . LEU A 1 86 ? 1.742 -9.287 -11.493 1.00 74.38 86 LEU A C 1
A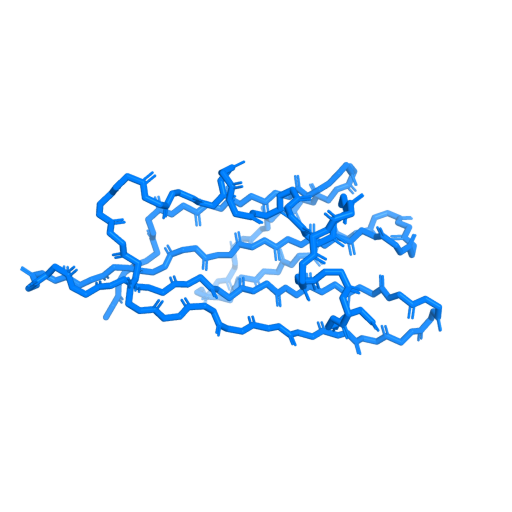TOM 684 O O . LEU A 1 86 ? 1.529 -10.438 -11.936 1.00 74.38 86 LEU A O 1
#

Radius of gyration: 12.7 Å; Cα contacts (8 Å, |Δi|>4): 170; chains: 1; bounding box: 27×34×32 Å

Organism: NCBI:txid48579